Protein AF-A0A896T9H3-F1 (afdb_monomer)

Sequence (169 aa):
MEKIDKSKEEINQKLREKTTKKNLLALSDIETGMLYIVSSANQNTLLLEQLKTKSIYRQFNETEKEQLEDAIIEAQQLASMTQLNAQILEQLAGTYNNVLNNNLNDNMTTLTIVSVLLAGLAVITGFFGMNVPLPLTHQKDAWVWIIGACIILWLLYAALFRYIIGRRQ

Solvent-accessible surface area (backbone atoms only — not comparable to full-atom values): 9308 Å² total; per-residue (Å²): 105,72,72,55,53,51,50,50,51,55,49,51,53,50,45,72,76,53,71,39,75,69,57,52,51,56,49,50,55,51,45,54,53,40,51,54,50,30,52,50,34,49,49,51,35,51,52,52,56,48,44,68,75,37,78,66,47,76,73,49,51,72,70,55,49,52,53,50,51,53,50,41,52,52,35,48,49,51,27,51,52,42,46,53,56,40,53,53,44,54,54,48,52,54,52,50,52,50,53,43,53,49,54,53,52,54,52,54,51,52,54,48,53,54,52,51,54,52,50,54,51,49,51,56,53,46,61,72,69,44,92,65,87,56,101,44,84,89,47,96,59,40,66,57,56,51,50,51,51,51,51,51,52,49,51,50,51,53,50,52,51,51,52,55,53,70,72,71,113

Radius of gyration: 33.41 Å; Cα contacts (8 Å, |Δi|>4): 56; chains: 1; bounding box: 71×31×92 Å

Foldseek 3Di:
DVVLVVLVVVLVVVLVVPLDPVSLVVLVVSLVVLVVVLVVLVVVLVVLVVVCVDPVVVVDDPVVVVVSVVVSVVSVVVSVVSVVVSVVSVVVSVVSVVVVVVVVVVVVVVVVVVVLVVVLVVVVVVVVVPPDPDPPVPDPCVVVVVVVVSVVVSVVVVVVVVVVVVVVD

pLDDT: mean 77.61, std 11.27, range [44.69, 93.69]

Nearest PDB structures (foldseek):
  6pyu-assembly1_B  TM=7.203E-01  e=1.213E+00  Homo sapiens
  6b87-assembly1_A-2  TM=7.797E-01  e=4.603E+00  synthetic construct
  4ayx-assembly1_A  TM=3.932E-01  e=7.476E+00  Homo sapiens
  8i4v-assembly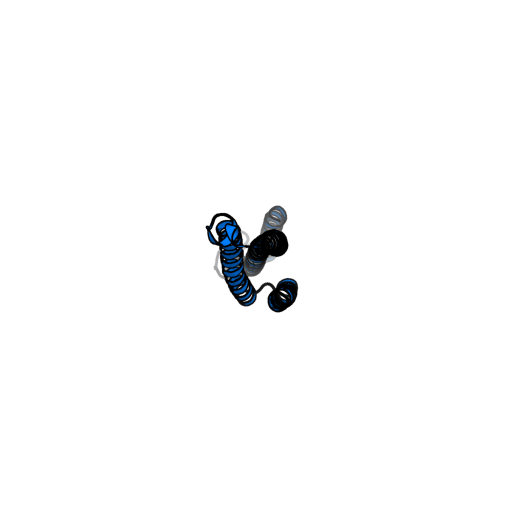1_B  TM=3.647E-01  e=9.527E+00  Saccharomyces cerevisiae S288C

InterPro domains:
  IPR002523 Mg2+ transporter protein, CorA-like/Zinc transport protein ZntB [PF01544] (1-162)
  IPR045861 CorA, cytoplasmic domain [SSF143865] (1-102)
  IPR045863 CorA, transmembrane region [SSF144083] (103-163)
  IPR047199 Magnesium transporter CorA-like [PTHR47891] (2-162)
  IPR047199 Magnesium transporter CorA-like [cd12827] (1-162)

Structure (mmCIF, N/CA/C/O backbone):
data_AF-A0A896T9H3-F1
#
_entry.id   AF-A0A896T9H3-F1
#
loop_
_atom_site.group_PDB
_atom_site.id
_atom_site.type_symbol
_atom_site.label_atom_id
_atom_site.label_alt_id
_atom_site.label_comp_id
_atom_site.label_asym_id
_atom_site.label_entity_id
_atom_site.label_seq_id
_atom_site.pdbx_PDB_ins_code
_atom_site.Cartn_x
_atom_site.Cartn_y
_atom_site.Cartn_z
_atom_site.occupancy
_atom_site.B_iso_or_equiv
_atom_site.auth_seq_id
_atom_site.auth_comp_id
_atom_site.auth_asym_id
_atom_site.auth_atom_id
_atom_site.pdbx_PDB_model_num
ATOM 1 N N . MET A 1 1 ? -14.279 -8.399 8.895 1.00 56.88 1 MET A N 1
ATOM 2 C CA . MET A 1 1 ? -12.868 -8.827 8.862 1.00 56.88 1 MET A CA 1
ATOM 3 C C . MET A 1 1 ? -12.601 -9.781 7.716 1.00 56.88 1 MET A C 1
ATOM 5 O O . MET A 1 1 ? -11.893 -9.379 6.814 1.00 56.88 1 MET A O 1
ATOM 9 N N . GLU A 1 2 ? -13.295 -10.916 7.614 1.00 69.88 2 GLU A N 1
ATOM 10 C CA . GLU A 1 2 ? -13.065 -11.899 6.536 1.00 69.88 2 GLU A CA 1
ATOM 11 C C . GLU A 1 2 ? -13.124 -11.328 5.098 1.00 69.88 2 GLU A C 1
ATOM 13 O O . GLU A 1 2 ? -12.280 -11.635 4.262 1.00 69.88 2 GLU A O 1
ATOM 18 N N . LYS A 1 3 ? -14.066 -10.416 4.804 1.00 66.75 3 LYS A N 1
ATOM 19 C CA . LYS A 1 3 ? -14.130 -9.724 3.496 1.00 66.75 3 LYS A CA 1
ATOM 20 C C . LYS A 1 3 ? -12.950 -8.775 3.237 1.00 66.75 3 LYS A C 1
ATOM 22 O O . LYS A 1 3 ? -12.589 -8.565 2.081 1.00 66.75 3 LYS A O 1
ATOM 27 N N . ILE A 1 4 ? -12.378 -8.199 4.295 1.00 71.75 4 ILE A N 1
ATOM 28 C CA . ILE A 1 4 ? -11.219 -7.298 4.226 1.00 71.75 4 ILE A CA 1
ATOM 29 C C . ILE A 1 4 ? -9.956 -8.124 4.049 1.00 71.75 4 ILE A C 1
ATOM 31 O O . ILE A 1 4 ? -9.167 -7.799 3.173 1.00 71.75 4 ILE A O 1
ATOM 35 N N . ASP A 1 5 ? -9.814 -9.220 4.794 1.00 75.88 5 ASP A N 1
ATOM 36 C CA . ASP A 1 5 ? -8.684 -10.141 4.659 1.00 75.88 5 ASP A CA 1
ATOM 37 C C . ASP A 1 5 ? -8.644 -10.754 3.257 1.00 75.88 5 ASP A C 1
ATOM 39 O O . ASP A 1 5 ? -7.615 -10.712 2.590 1.00 75.88 5 ASP A O 1
ATOM 43 N N . LYS A 1 6 ? -9.794 -11.199 2.735 1.00 76.69 6 LYS A N 1
ATOM 44 C CA . LYS A 1 6 ? -9.886 -11.733 1.371 1.00 76.69 6 LYS A CA 1
ATOM 45 C C . LYS A 1 6 ? -9.564 -10.681 0.304 1.00 76.69 6 LYS A C 1
ATOM 47 O O . LYS A 1 6 ? -8.827 -10.962 -0.635 1.00 76.69 6 LYS A O 1
ATOM 52 N N . SER A 1 7 ? -10.059 -9.452 0.473 1.00 69.44 7 SER A N 1
ATOM 53 C CA . SER A 1 7 ? -9.715 -8.337 -0.424 1.00 69.44 7 SER A CA 1
ATOM 54 C C . SER A 1 7 ? -8.228 -7.968 -0.346 1.00 69.44 7 SER A C 1
ATOM 56 O O . SER A 1 7 ? -7.617 -7.688 -1.377 1.00 69.44 7 SER A O 1
ATOM 58 N N . LYS A 1 8 ? -7.628 -8.010 0.853 1.00 73.81 8 LYS A N 1
ATOM 59 C CA . LYS A 1 8 ? -6.185 -7.832 1.084 1.00 73.81 8 LYS A CA 1
ATOM 60 C C . LYS A 1 8 ? -5.375 -8.881 0.328 1.00 73.81 8 LYS A C 1
ATOM 62 O O . LYS A 1 8 ? -4.406 -8.518 -0.333 1.00 73.81 8 LYS A O 1
ATOM 67 N N . GLU A 1 9 ? -5.770 -10.150 0.415 1.00 79.12 9 GLU A N 1
ATOM 68 C CA . GLU A 1 9 ? -5.104 -11.281 -0.240 1.00 79.12 9 GLU A CA 1
ATOM 69 C C . GLU A 1 9 ? -5.156 -11.140 -1.770 1.00 79.12 9 GLU A C 1
ATOM 71 O O . GLU A 1 9 ? -4.131 -11.199 -2.450 1.00 79.12 9 GLU A O 1
ATOM 76 N N . GLU A 1 10 ? -6.343 -10.852 -2.316 1.00 76.69 10 GLU A N 1
ATOM 77 C CA . GLU A 1 10 ? -6.545 -10.670 -3.756 1.00 76.69 10 GLU A CA 1
ATOM 78 C C . GLU A 1 10 ? -5.744 -9.489 -4.315 1.00 76.69 10 GLU A C 1
ATOM 80 O O . GLU A 1 10 ? -5.183 -9.570 -5.412 1.00 76.69 10 GLU A O 1
ATOM 85 N N . ILE A 1 11 ? -5.688 -8.376 -3.581 1.00 71.62 11 ILE A N 1
ATOM 86 C CA . ILE A 1 11 ? -4.914 -7.203 -3.992 1.00 71.62 11 ILE A CA 1
ATOM 87 C C . ILE A 1 11 ? -3.417 -7.447 -3.838 1.00 71.62 11 ILE A C 1
ATOM 89 O O . ILE A 1 11 ? -2.670 -7.078 -4.743 1.00 71.62 11 ILE A O 1
ATOM 93 N N . ASN A 1 12 ? -2.973 -8.145 -2.790 1.00 69.25 12 ASN A N 1
ATOM 94 C CA . ASN A 1 12 ? -1.584 -8.586 -2.674 1.00 69.25 12 ASN A CA 1
ATOM 95 C C . ASN A 1 12 ? -1.167 -9.456 -3.860 1.00 69.25 12 ASN A C 1
ATOM 97 O O . ASN A 1 12 ? -0.101 -9.242 -4.432 1.00 69.25 12 ASN A O 1
ATOM 101 N N . GLN A 1 13 ? -2.011 -10.399 -4.278 1.00 75.12 13 GLN A N 1
ATOM 102 C CA . GLN A 1 13 ? -1.714 -11.264 -5.416 1.00 75.12 13 GLN A CA 1
ATOM 103 C C . GLN A 1 13 ? -1.649 -10.472 -6.733 1.00 75.12 13 GLN A C 1
ATOM 105 O O . GLN A 1 13 ? -0.676 -10.587 -7.478 1.00 75.12 13 GLN A O 1
ATOM 110 N N . LYS A 1 14 ? -2.630 -9.594 -6.984 1.00 67.69 14 LYS A N 1
ATOM 111 C CA . LYS A 1 14 ? -2.669 -8.735 -8.185 1.00 67.69 14 LYS A CA 1
ATOM 112 C C . LYS A 1 14 ? -1.504 -7.745 -8.245 1.00 67.69 14 LYS A C 1
ATOM 114 O O . LYS A 1 14 ? -1.019 -7.433 -9.333 1.00 67.69 14 LYS A O 1
ATOM 119 N N . LEU A 1 15 ? -1.059 -7.236 -7.098 1.00 61.25 15 LEU A N 1
ATOM 120 C CA . LEU A 1 15 ? 0.081 -6.328 -7.009 1.00 61.25 15 LEU A CA 1
ATOM 121 C C . LEU A 1 15 ? 1.428 -7.066 -7.120 1.00 61.25 15 LEU A C 1
ATOM 123 O O . LEU A 1 15 ? 2.343 -6.516 -7.728 1.00 61.25 15 LEU A O 1
ATOM 127 N N . ARG A 1 16 ? 1.543 -8.317 -6.638 1.00 62.28 16 ARG A N 1
ATOM 128 C CA . ARG A 1 16 ? 2.735 -9.169 -6.840 1.00 62.28 16 ARG A CA 1
ATOM 129 C C . ARG A 1 16 ? 2.965 -9.543 -8.303 1.00 62.28 16 ARG A C 1
ATOM 131 O O . ARG A 1 16 ? 4.115 -9.633 -8.718 1.00 62.28 16 ARG A O 1
ATOM 138 N N . GLU A 1 17 ? 1.903 -9.767 -9.077 1.00 62.16 17 GLU A N 1
ATOM 139 C CA . GLU A 1 17 ? 2.025 -10.099 -10.504 1.00 62.16 17 GLU A CA 1
ATOM 140 C C . GLU A 1 17 ? 2.265 -8.863 -11.380 1.00 62.16 17 GLU A C 1
ATOM 142 O O . GLU A 1 17 ? 3.095 -8.904 -12.290 1.00 62.16 17 GLU A O 1
ATOM 147 N N . LYS A 1 18 ? 1.540 -7.757 -11.139 1.00 62.16 18 LYS A N 1
ATOM 148 C CA . LYS A 1 18 ? 1.711 -6.521 -11.917 1.00 62.16 18 LYS A CA 1
ATOM 149 C C . LYS A 1 18 ? 1.231 -5.274 -11.167 1.00 62.16 18 LYS A C 1
ATOM 151 O O . LYS A 1 18 ? 0.038 -4.949 -11.142 1.00 62.16 18 LYS A O 1
ATOM 156 N N . THR A 1 19 ? 2.173 -4.491 -10.644 1.00 66.31 19 THR A N 1
ATOM 157 C CA . THR A 1 19 ? 1.892 -3.178 -10.045 1.00 66.31 19 THR A CA 1
ATOM 158 C C . THR A 1 19 ? 1.424 -2.189 -11.114 1.00 66.31 19 THR A C 1
ATOM 160 O O . THR A 1 19 ? 2.217 -1.640 -11.875 1.00 66.31 19 THR A O 1
ATOM 163 N N . THR A 1 20 ? 0.111 -1.967 -11.192 1.00 70.00 20 THR A N 1
ATOM 164 C CA . THR A 1 20 ? -0.517 -1.032 -12.140 1.00 70.00 20 THR A CA 1
ATOM 165 C C . THR A 1 20 ? -1.196 0.099 -11.373 1.00 70.00 20 THR A C 1
ATOM 167 O O . THR A 1 20 ? -1.748 -0.139 -10.300 1.00 70.00 20 THR A O 1
ATOM 170 N N . LYS A 1 21 ? -1.259 1.308 -11.950 1.00 73.62 21 LYS A N 1
ATOM 171 C CA . LYS A 1 21 ? -1.968 2.469 -11.371 1.00 73.62 21 LYS A CA 1
ATOM 172 C C . LYS A 1 21 ? -3.392 2.134 -10.891 1.00 73.62 21 LYS A C 1
ATOM 174 O O . LYS A 1 21 ? -3.811 2.603 -9.842 1.00 73.62 21 LYS A O 1
ATOM 179 N N . LYS A 1 22 ? -4.114 1.276 -11.623 1.00 75.19 22 LYS A N 1
ATOM 180 C CA . LYS A 1 22 ? -5.456 0.791 -11.250 1.00 75.19 22 LYS A CA 1
ATOM 181 C C . LYS A 1 22 ? -5.463 -0.025 -9.948 1.00 75.19 22 LYS A C 1
ATOM 183 O O . LYS A 1 22 ? -6.361 0.150 -9.136 1.00 75.19 22 LYS A O 1
ATOM 188 N N . ASN A 1 23 ? -4.473 -0.894 -9.750 1.00 75.81 23 ASN A N 1
ATOM 189 C CA . ASN A 1 23 ? -4.370 -1.728 -8.549 1.00 75.81 23 ASN A CA 1
ATOM 190 C C . ASN A 1 23 ? -3.946 -0.891 -7.332 1.00 75.81 23 ASN A C 1
ATOM 192 O O . ASN A 1 23 ? -4.416 -1.149 -6.232 1.00 75.81 23 ASN A O 1
ATOM 196 N N . LEU A 1 24 ? -3.118 0.140 -7.540 1.00 80.88 24 LEU A N 1
ATOM 197 C CA . LEU A 1 24 ? -2.763 1.116 -6.504 1.00 80.88 24 LEU A CA 1
ATOM 198 C C . LEU A 1 24 ? -3.956 1.979 -6.072 1.00 80.88 24 LEU A C 1
ATOM 200 O O . LEU A 1 24 ? -4.137 2.201 -4.882 1.00 80.88 24 LEU A O 1
ATOM 204 N N . LEU A 1 25 ? -4.801 2.411 -7.014 1.00 81.12 25 LEU A N 1
ATOM 205 C CA . LEU A 1 25 ? -6.061 3.097 -6.695 1.00 81.12 25 LEU A CA 1
ATOM 206 C C . LEU A 1 25 ? -6.990 2.202 -5.862 1.00 81.12 25 LEU A C 1
ATOM 208 O O . LEU A 1 25 ? -7.455 2.625 -4.813 1.00 81.12 25 LEU A O 1
ATOM 212 N N . ALA A 1 26 ? -7.171 0.941 -6.266 1.00 81.38 26 ALA A N 1
ATOM 213 C CA . ALA A 1 26 ? -7.975 -0.011 -5.499 1.00 81.38 26 ALA A CA 1
ATOM 214 C C . ALA A 1 26 ? -7.401 -0.286 -4.094 1.00 81.38 26 ALA A C 1
ATOM 216 O O . ALA A 1 26 ? -8.158 -0.468 -3.145 1.00 81.38 26 ALA A O 1
ATOM 217 N N . LEU A 1 27 ? -6.070 -0.307 -3.942 1.00 85.88 27 LEU A N 1
ATOM 218 C CA . LEU A 1 27 ? -5.420 -0.418 -2.634 1.00 85.88 27 LEU A CA 1
ATOM 219 C C . LEU A 1 27 ? -5.692 0.820 -1.764 1.00 85.88 27 LEU A C 1
ATOM 221 O O . LEU A 1 27 ? -6.002 0.666 -0.587 1.00 85.88 27 LEU A O 1
ATOM 225 N N . SER A 1 28 ? -5.636 2.018 -2.349 1.00 85.00 28 SER A N 1
ATOM 226 C CA . SER A 1 28 ? -5.944 3.280 -1.664 1.00 85.00 28 SER A CA 1
ATOM 227 C C . SER A 1 28 ? -7.406 3.356 -1.200 1.00 85.00 28 SER A C 1
ATOM 229 O O . SER A 1 28 ? -7.684 3.826 -0.095 1.00 85.00 28 SER A O 1
ATOM 231 N N . ASP A 1 29 ? -8.345 2.819 -1.986 1.00 86.50 29 ASP A N 1
ATOM 232 C CA . ASP A 1 29 ? -9.753 2.720 -1.584 1.00 86.50 29 ASP A CA 1
ATOM 233 C C . ASP A 1 29 ? -9.922 1.811 -0.349 1.00 86.50 29 ASP A C 1
ATOM 235 O O . ASP A 1 29 ? -10.664 2.139 0.582 1.00 86.50 29 ASP A O 1
ATOM 239 N N . ILE A 1 30 ? -9.197 0.686 -0.297 1.00 85.62 30 ILE A N 1
ATOM 240 C CA . ILE A 1 30 ? -9.206 -0.218 0.865 1.00 85.62 30 ILE A CA 1
ATOM 241 C C . ILE A 1 30 ? -8.545 0.416 2.082 1.00 85.62 30 ILE A C 1
ATOM 243 O O . ILE A 1 30 ? -9.069 0.287 3.187 1.00 85.62 30 ILE A O 1
ATOM 247 N N . GLU A 1 31 ? -7.415 1.091 1.899 1.00 86.88 31 GLU A N 1
ATOM 248 C CA . GLU A 1 31 ? -6.727 1.825 2.961 1.00 86.88 31 GLU A CA 1
ATOM 249 C C . GLU A 1 31 ? -7.658 2.869 3.592 1.00 86.88 31 GLU A C 1
ATOM 251 O O . GLU A 1 31 ? -7.828 2.899 4.811 1.00 86.88 31 GLU A O 1
ATOM 256 N N . THR A 1 32 ? -8.361 3.640 2.759 1.00 89.38 32 THR A N 1
ATOM 257 C CA . THR A 1 32 ? -9.355 4.621 3.209 1.00 89.38 32 THR A CA 1
ATOM 258 C C . THR A 1 32 ? -10.486 3.950 3.992 1.00 89.38 32 THR A C 1
ATOM 260 O O . THR A 1 32 ? -10.840 4.395 5.084 1.00 89.38 32 THR A O 1
ATOM 263 N N . GLY A 1 33 ? -11.028 2.837 3.488 1.00 90.31 33 GLY A N 1
ATOM 264 C CA . GLY A 1 33 ? -12.036 2.051 4.205 1.00 90.31 33 GLY A CA 1
ATOM 265 C C . GLY A 1 33 ? -11.533 1.511 5.550 1.00 90.31 33 GLY A C 1
ATOM 266 O O . GLY A 1 33 ? -12.269 1.517 6.538 1.00 90.31 33 GLY A O 1
ATOM 267 N N . MET A 1 34 ? -10.266 1.100 5.619 1.00 88.94 34 MET A N 1
ATOM 268 C CA . MET A 1 34 ? -9.638 0.623 6.848 1.00 88.94 34 MET A CA 1
ATOM 269 C C . MET A 1 34 ? -9.482 1.746 7.880 1.00 88.94 34 MET A C 1
ATOM 271 O O . MET A 1 34 ? -9.738 1.517 9.060 1.00 88.94 34 MET A O 1
ATOM 275 N N . LEU A 1 35 ? -9.143 2.968 7.456 1.00 92.00 35 LEU A N 1
ATOM 276 C CA . LEU A 1 35 ? -9.076 4.136 8.343 1.00 92.00 35 LEU A CA 1
ATOM 277 C C . LEU A 1 35 ? -10.428 4.439 9.002 1.00 92.00 35 LEU A C 1
ATOM 279 O O . LEU A 1 35 ? -10.481 4.704 10.206 1.00 92.00 35 LEU A O 1
ATOM 283 N N . TYR A 1 36 ? -11.532 4.334 8.255 1.00 92.50 36 TYR A N 1
ATOM 284 C CA . TYR A 1 36 ? -12.877 4.469 8.828 1.00 92.50 36 TYR A CA 1
ATOM 285 C C . TYR A 1 36 ? -13.176 3.392 9.878 1.00 92.50 36 TYR A C 1
ATOM 287 O O . TYR A 1 36 ? -13.783 3.690 10.911 1.00 92.50 36 TYR A O 1
ATOM 295 N N . ILE A 1 37 ? -12.726 2.156 9.650 1.00 90.69 37 ILE A N 1
ATOM 296 C CA . ILE A 1 37 ? -12.892 1.050 10.603 1.00 90.69 37 ILE A CA 1
ATOM 297 C C . ILE A 1 37 ? -12.066 1.285 11.865 1.00 90.69 37 ILE A C 1
ATOM 299 O O . ILE A 1 37 ? -12.600 1.122 12.957 1.00 90.69 37 ILE A O 1
ATOM 303 N N . VAL A 1 38 ? -10.810 1.718 11.735 1.00 92.81 38 VAL A N 1
ATOM 304 C CA . VAL A 1 38 ? -9.954 2.069 12.880 1.00 92.81 38 VAL A CA 1
ATOM 305 C C . VAL A 1 38 ? -10.587 3.188 13.702 1.00 92.81 38 VAL A C 1
ATOM 307 O O . VAL A 1 38 ? -10.681 3.086 14.923 1.00 92.81 38 VAL A O 1
ATOM 310 N N . SER A 1 39 ? -11.076 4.243 13.043 1.00 93.06 39 SER A N 1
ATOM 311 C CA . SER A 1 39 ? -11.741 5.356 13.726 1.00 93.06 39 SER A CA 1
ATOM 312 C C . SER A 1 39 ? -12.988 4.893 14.484 1.00 93.06 39 SER A C 1
ATOM 314 O O . SER A 1 39 ? -13.147 5.216 15.660 1.00 93.06 39 SER A O 1
ATOM 316 N N . SER A 1 40 ? -13.830 4.076 13.845 1.00 92.44 40 SER A N 1
ATOM 317 C CA . SER A 1 40 ? -15.049 3.538 14.461 1.00 92.44 40 SER A CA 1
ATOM 318 C C . SER A 1 40 ? -14.739 2.575 15.612 1.00 92.44 40 SER A C 1
ATOM 320 O O . SER A 1 40 ? -15.406 2.619 16.641 1.00 92.44 40 SER A O 1
ATOM 322 N N . ALA A 1 41 ? -13.708 1.734 15.475 1.00 90.50 41 ALA A N 1
ATOM 323 C CA . ALA A 1 41 ? -13.260 0.827 16.529 1.00 90.50 41 ALA A CA 1
ATOM 324 C C . ALA A 1 41 ? -12.767 1.607 17.755 1.00 90.50 41 ALA A C 1
ATOM 326 O O . ALA A 1 41 ? -13.225 1.346 18.861 1.00 90.50 41 ALA A O 1
ATOM 327 N N . ASN A 1 42 ? -11.931 2.629 17.553 1.00 91.31 42 ASN A N 1
ATOM 328 C CA . ASN A 1 42 ? -11.455 3.493 18.634 1.00 91.31 42 ASN A CA 1
ATOM 329 C C . ASN A 1 42 ? -12.599 4.259 19.320 1.00 91.31 42 ASN A C 1
ATOM 331 O O . ASN A 1 42 ? -12.621 4.361 20.546 1.00 91.31 42 ASN A O 1
ATOM 335 N N . GLN A 1 43 ? -13.573 4.766 18.556 1.00 92.81 43 GLN A N 1
ATOM 336 C CA . GLN A 1 43 ? -14.760 5.418 19.123 1.00 92.81 43 GLN A CA 1
ATOM 337 C C . GLN A 1 43 ? -15.606 4.446 19.953 1.00 92.81 43 GLN A C 1
ATOM 339 O O . GLN A 1 43 ? -16.018 4.795 21.057 1.00 92.81 43 GLN A O 1
ATOM 344 N N . ASN A 1 44 ? -15.830 3.224 19.464 1.00 91.88 44 ASN A N 1
ATOM 345 C CA . ASN A 1 44 ? -16.581 2.207 20.197 1.00 91.88 44 ASN A CA 1
ATOM 346 C C . ASN A 1 44 ? -15.874 1.810 21.497 1.00 91.88 44 ASN A C 1
ATOM 348 O O . ASN A 1 44 ? -16.522 1.754 22.539 1.00 91.88 44 ASN A O 1
ATOM 352 N N . THR A 1 45 ? -14.556 1.606 21.464 1.00 92.06 45 THR A N 1
ATOM 353 C CA . THR A 1 45 ? -13.759 1.318 22.664 1.00 92.06 45 THR A CA 1
ATOM 354 C C . THR A 1 45 ? -13.865 2.448 23.688 1.00 92.06 45 THR A C 1
ATOM 356 O O . THR A 1 45 ? -14.150 2.192 24.856 1.00 92.06 45 THR A O 1
ATOM 359 N N . LEU A 1 46 ? -13.751 3.707 23.251 1.00 91.75 46 LEU A N 1
ATOM 360 C CA . LEU A 1 46 ? -13.912 4.869 24.128 1.00 91.75 46 LEU A CA 1
ATOM 361 C C . LEU A 1 46 ? -15.317 4.942 24.749 1.00 91.75 46 LEU A C 1
ATOM 363 O O . LEU A 1 46 ? -15.458 5.261 25.927 1.00 91.75 46 LEU A O 1
ATOM 367 N N . LEU A 1 47 ? -16.368 4.653 23.976 1.00 90.31 47 LEU A N 1
ATOM 368 C CA . LEU A 1 47 ? -17.742 4.627 24.485 1.00 90.31 47 LEU A CA 1
ATOM 369 C C . LEU A 1 47 ? -17.941 3.525 25.534 1.00 90.31 47 LEU A C 1
ATOM 371 O O . LEU A 1 47 ? -18.594 3.771 26.551 1.00 90.31 47 LEU A O 1
ATOM 375 N N . LEU A 1 48 ? -17.361 2.340 25.318 1.00 88.44 48 LEU A N 1
ATOM 376 C CA . LEU A 1 48 ? -17.400 1.238 26.282 1.00 88.44 48 LEU A CA 1
ATOM 377 C C . LEU A 1 48 ? -16.666 1.600 27.582 1.00 88.44 48 LEU A C 1
ATOM 379 O O . LEU A 1 48 ? -17.180 1.349 28.670 1.00 88.44 48 LEU A O 1
ATOM 383 N N . GLU A 1 49 ? -15.522 2.279 27.497 1.00 87.75 49 GLU A N 1
ATOM 384 C CA . GLU A 1 49 ? -14.829 2.803 28.679 1.00 87.75 49 GLU A CA 1
ATOM 385 C C . GLU A 1 49 ? -15.657 3.866 29.413 1.00 87.75 49 GLU A C 1
ATOM 387 O O . GLU A 1 49 ? -15.766 3.842 30.641 1.00 87.75 49 GLU A O 1
ATOM 392 N N . GLN A 1 50 ? -16.308 4.775 28.681 1.00 87.31 50 GLN A N 1
ATOM 393 C CA . GLN A 1 50 ? -17.172 5.799 29.274 1.00 87.31 50 GLN A CA 1
ATOM 394 C C . GLN A 1 50 ? -18.396 5.212 29.986 1.00 87.31 50 GLN A C 1
ATOM 396 O O . GLN A 1 50 ? -18.882 5.820 30.948 1.00 87.31 50 GLN A O 1
ATOM 401 N N . LEU A 1 51 ? -18.893 4.039 29.569 1.00 85.00 51 LEU A N 1
ATOM 402 C CA . LEU A 1 51 ? -19.979 3.350 30.270 1.00 85.00 51 LEU A CA 1
ATOM 403 C C . LEU A 1 51 ? -19.603 3.035 31.721 1.00 85.00 51 LEU A C 1
ATOM 405 O O . LEU A 1 51 ? -20.456 3.216 32.588 1.00 85.00 51 LEU A O 1
ATOM 409 N N . LYS A 1 52 ? -18.336 2.700 32.017 1.00 79.00 52 LYS A N 1
ATOM 410 C CA . LYS A 1 52 ? -17.858 2.475 33.398 1.00 79.00 52 LYS A CA 1
ATOM 411 C C . LYS A 1 52 ? -17.974 3.710 34.290 1.00 79.00 52 LYS A C 1
ATOM 413 O O . LYS A 1 52 ? -18.150 3.596 35.500 1.00 79.00 52 LYS A O 1
ATOM 418 N N . THR A 1 53 ? -17.857 4.905 33.716 1.00 77.62 53 THR A N 1
ATOM 419 C CA . THR A 1 53 ? -17.908 6.169 34.468 1.00 77.62 53 THR A CA 1
ATOM 420 C C . THR A 1 53 ? -19.343 6.664 34.687 1.00 77.62 53 THR A C 1
ATOM 422 O O . THR A 1 53 ? -19.596 7.500 35.556 1.00 77.62 53 THR A O 1
ATOM 425 N N . LYS A 1 54 ? -20.313 6.172 33.908 1.00 80.88 54 LYS A N 1
ATOM 426 C CA . LYS A 1 54 ? -21.715 6.605 33.988 1.00 80.88 54 LYS A CA 1
ATOM 427 C C . LYS A 1 54 ? -22.423 5.990 35.196 1.00 80.88 54 LYS A C 1
ATOM 429 O O . LYS A 1 54 ? -22.160 4.864 35.601 1.00 80.88 54 LYS A O 1
ATOM 434 N N . SER A 1 55 ? -23.430 6.703 35.712 1.00 67.38 55 SER A N 1
ATOM 435 C CA . SER A 1 55 ? -24.278 6.234 36.824 1.00 67.38 55 SER A CA 1
ATOM 436 C C . SER A 1 55 ? -24.985 4.897 36.550 1.00 67.38 55 SER A C 1
ATOM 438 O O . SER A 1 55 ? -25.391 4.233 37.499 1.00 67.38 55 SER A O 1
ATOM 440 N N . ILE A 1 56 ? -25.132 4.510 35.280 1.00 70.81 56 ILE A N 1
ATOM 441 C CA . ILE A 1 56 ? -25.717 3.231 34.853 1.00 70.81 56 ILE A CA 1
ATOM 442 C C . ILE A 1 56 ? -24.844 2.046 35.294 1.00 70.81 56 ILE A C 1
ATOM 444 O O . ILE A 1 56 ? -25.382 1.045 35.747 1.00 70.81 56 ILE A O 1
ATOM 448 N N . TYR A 1 57 ? -23.513 2.185 35.296 1.00 78.25 57 TYR A N 1
ATOM 449 C CA . TYR A 1 57 ? -22.598 1.135 35.765 1.00 78.25 57 TYR A CA 1
ATOM 450 C C . TYR A 1 57 ? -22.813 0.765 37.240 1.00 78.25 57 TYR A C 1
ATOM 452 O O . TYR A 1 57 ? -22.593 -0.368 37.657 1.00 78.25 57 TYR A O 1
ATOM 460 N N . ARG A 1 58 ? -23.300 1.715 38.050 1.00 74.69 58 ARG A N 1
ATOM 461 C CA . ARG A 1 58 ? -23.653 1.478 39.459 1.00 74.69 58 ARG A CA 1
ATOM 462 C C . ARG A 1 58 ? -24.912 0.629 39.640 1.00 74.69 58 ARG A C 1
ATOM 464 O O . ARG A 1 58 ? -25.121 0.135 40.741 1.00 74.69 58 ARG A O 1
ATOM 471 N N . GLN A 1 59 ? -25.738 0.501 38.603 1.00 80.94 59 GLN A N 1
ATOM 472 C CA . GLN A 1 59 ? -26.952 -0.318 38.609 1.00 80.94 59 GLN A CA 1
ATOM 473 C C . GLN A 1 59 ? -26.696 -1.751 38.121 1.00 80.94 59 GLN A C 1
ATOM 475 O O . GLN A 1 59 ? -27.598 -2.573 38.218 1.00 80.94 59 GLN A O 1
ATOM 480 N N . PHE A 1 60 ? -25.492 -2.045 37.619 1.00 83.38 60 PHE A N 1
ATOM 481 C CA . PHE A 1 60 ? -25.117 -3.375 37.147 1.00 83.38 60 PHE A CA 1
ATOM 482 C C . PHE A 1 60 ? -24.815 -4.329 38.303 1.00 83.38 60 PHE A C 1
ATOM 484 O O . PHE A 1 60 ? -24.182 -3.960 39.300 1.00 83.38 60 PHE A O 1
ATOM 491 N N . ASN A 1 61 ? -25.225 -5.579 38.124 1.00 87.88 61 ASN A N 1
ATOM 492 C CA . ASN A 1 61 ? -24.857 -6.701 38.974 1.00 87.88 61 ASN A CA 1
ATOM 493 C C . ASN A 1 61 ? -23.376 -7.068 38.760 1.00 87.88 61 ASN A C 1
ATOM 495 O O . ASN A 1 61 ? -22.784 -6.721 37.741 1.00 87.88 61 ASN A O 1
ATOM 499 N N . GLU A 1 62 ? -22.763 -7.800 39.697 1.00 85.94 62 GLU A N 1
ATOM 500 C CA . GLU A 1 62 ? -21.342 -8.196 39.598 1.00 85.94 62 GLU A CA 1
ATOM 501 C C . GLU A 1 62 ? -21.022 -8.932 38.283 1.00 85.94 62 GLU A C 1
ATOM 503 O O . GLU A 1 62 ? -20.056 -8.587 37.611 1.00 85.94 62 GLU A O 1
ATOM 508 N N . THR A 1 63 ? -21.893 -9.846 37.845 1.00 89.44 63 THR A N 1
ATOM 509 C CA . THR A 1 63 ? -21.741 -10.567 36.569 1.00 89.44 63 THR A CA 1
ATOM 510 C C . THR A 1 63 ? -21.799 -9.645 35.345 1.00 89.44 63 THR A C 1
ATOM 512 O O . THR A 1 63 ? -21.093 -9.868 34.369 1.00 89.44 63 THR A O 1
ATOM 515 N N . GLU A 1 64 ? -22.625 -8.595 35.374 1.00 86.81 64 GLU A N 1
ATOM 516 C CA . GLU A 1 64 ? -22.739 -7.635 34.264 1.00 86.81 64 GLU A CA 1
ATOM 517 C C . GLU A 1 64 ? -21.518 -6.709 34.197 1.00 86.81 64 GLU A C 1
ATOM 519 O O . GLU A 1 64 ? -21.101 -6.305 33.112 1.00 86.81 64 GLU A O 1
ATOM 524 N N . LYS A 1 65 ? -20.918 -6.388 35.351 1.00 87.12 65 LYS A N 1
ATOM 525 C CA . LYS A 1 65 ? -19.664 -5.629 35.405 1.00 87.12 65 LYS A CA 1
ATOM 526 C C . LYS A 1 65 ? -18.503 -6.435 34.837 1.00 87.12 65 LYS A C 1
ATOM 528 O O . LYS A 1 65 ?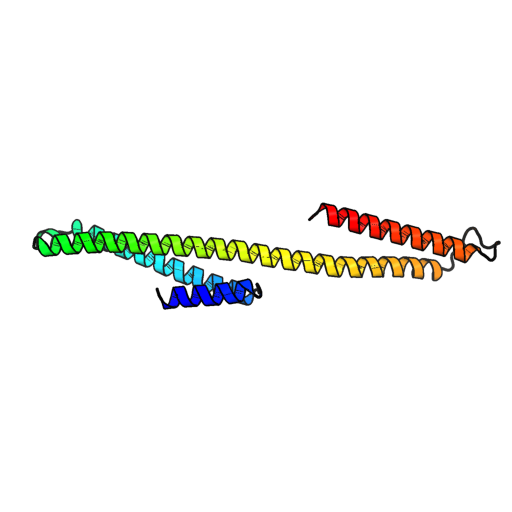 -17.773 -5.890 34.021 1.00 87.12 65 LYS A O 1
ATOM 533 N N . GLU A 1 66 ? -18.370 -7.704 35.224 1.00 89.38 66 GLU A N 1
ATOM 534 C CA . GLU A 1 66 ? -17.342 -8.617 34.702 1.00 89.38 66 GLU A CA 1
ATOM 535 C C . GLU A 1 66 ? -17.450 -8.754 33.175 1.00 89.38 66 GLU A C 1
ATOM 537 O O . GLU A 1 66 ? -16.483 -8.512 32.460 1.00 89.38 66 GLU A O 1
ATOM 542 N N . GLN A 1 67 ? -18.661 -8.983 32.652 1.00 90.31 67 GLN A N 1
ATOM 543 C CA . GLN A 1 67 ? -18.897 -9.038 31.203 1.00 90.31 67 GLN A CA 1
ATOM 544 C C . GLN A 1 67 ? -18.552 -7.727 30.484 1.00 90.31 67 GLN A C 1
ATOM 546 O O . GLN A 1 67 ? -18.048 -7.750 29.362 1.00 90.31 67 GLN A O 1
ATOM 551 N N . LEU A 1 68 ? -18.825 -6.572 31.104 1.00 88.75 68 LEU A N 1
ATOM 552 C CA . LEU A 1 68 ? -18.434 -5.282 30.539 1.00 88.75 68 LEU A CA 1
ATOM 553 C C . LEU A 1 68 ? -16.908 -5.110 30.531 1.00 88.75 68 LEU A C 1
ATOM 555 O O . LEU A 1 68 ? -16.375 -4.543 29.580 1.00 88.75 68 LEU A O 1
ATOM 559 N N . GLU A 1 69 ? -16.206 -5.563 31.572 1.00 89.56 69 GLU A N 1
ATOM 560 C CA . GLU A 1 69 ? -14.740 -5.527 31.612 1.00 89.56 69 GLU A CA 1
ATOM 561 C C . GLU A 1 69 ? -14.125 -6.370 30.503 1.00 89.56 69 GLU A C 1
ATOM 563 O O . GLU A 1 69 ? -13.286 -5.854 29.760 1.00 89.56 69 GLU A O 1
ATOM 568 N N . ASP A 1 70 ? -14.604 -7.599 30.326 1.00 93.69 70 ASP A N 1
ATOM 569 C CA . ASP A 1 70 ? -14.154 -8.482 29.250 1.00 93.69 70 ASP A CA 1
ATOM 570 C C . ASP A 1 70 ? -14.433 -7.866 27.873 1.00 93.69 70 ASP A C 1
ATOM 572 O O . ASP A 1 70 ? -13.539 -7.787 27.028 1.00 93.69 70 ASP A O 1
ATOM 576 N N . ALA A 1 71 ? -15.634 -7.317 27.664 1.00 90.56 71 ALA A N 1
ATOM 577 C CA . ALA A 1 71 ? -15.994 -6.655 26.412 1.00 90.56 71 ALA A CA 1
ATOM 578 C C . ALA A 1 71 ? -15.116 -5.426 26.109 1.00 90.56 71 ALA A C 1
ATOM 580 O O . ALA A 1 71 ? -14.789 -5.172 24.948 1.00 90.56 71 ALA A O 1
ATOM 581 N N . ILE A 1 72 ? -14.716 -4.656 27.128 1.00 92.06 72 ILE A N 1
ATOM 582 C CA . ILE A 1 72 ? -13.785 -3.529 26.965 1.00 92.06 72 ILE A CA 1
ATOM 583 C C . ILE A 1 72 ? -12.397 -4.033 26.555 1.00 92.06 72 ILE A C 1
ATOM 585 O O . ILE A 1 72 ? -11.796 -3.463 25.642 1.00 92.06 72 ILE A O 1
ATOM 589 N N . ILE A 1 73 ? -11.895 -5.095 27.193 1.00 93.38 73 ILE A N 1
ATOM 590 C CA . ILE A 1 73 ? -10.592 -5.692 26.866 1.00 93.38 73 ILE A CA 1
ATOM 591 C C . ILE A 1 73 ? -10.594 -6.210 25.422 1.00 93.38 73 ILE A C 1
ATOM 593 O O . ILE A 1 73 ? -9.696 -5.878 24.643 1.00 93.38 73 ILE A O 1
ATOM 597 N N . GLU A 1 74 ? -11.629 -6.954 25.027 1.00 92.38 74 GLU A N 1
ATOM 598 C CA . GLU A 1 74 ? -11.781 -7.445 23.656 1.00 92.38 74 GLU A CA 1
ATOM 599 C C . GLU A 1 74 ? -11.884 -6.296 22.643 1.00 92.38 74 GLU A C 1
ATOM 601 O O . GLU A 1 74 ? -11.251 -6.339 21.584 1.00 92.38 74 GLU A O 1
ATOM 606 N N . ALA A 1 75 ? -12.623 -5.228 22.963 1.00 91.44 75 ALA A N 1
ATOM 607 C CA . ALA A 1 75 ? -12.735 -4.052 22.104 1.00 91.44 75 ALA A CA 1
ATOM 608 C C . ALA A 1 75 ? -11.395 -3.316 21.937 1.00 91.44 75 ALA A C 1
ATOM 610 O O . ALA A 1 75 ? -11.040 -2.933 20.818 1.00 91.44 75 ALA A O 1
ATOM 611 N N . GLN A 1 76 ? -10.610 -3.157 23.010 1.00 93.12 76 GLN A N 1
ATOM 612 C CA . GLN A 1 76 ? -9.253 -2.598 22.941 1.00 93.12 76 GLN A CA 1
ATOM 613 C C . GLN A 1 76 ? -8.323 -3.466 22.082 1.00 93.12 76 GLN A C 1
ATOM 615 O O . GLN A 1 76 ? -7.542 -2.942 21.276 1.00 93.12 76 GLN A O 1
ATOM 620 N N . GLN A 1 77 ? -8.422 -4.790 22.211 1.00 92.44 77 GLN A N 1
ATOM 621 C CA . GLN A 1 77 ? -7.635 -5.724 21.413 1.00 92.44 77 GLN A CA 1
ATOM 622 C C . GLN A 1 77 ? -8.013 -5.637 19.930 1.00 92.44 77 GLN A C 1
ATOM 624 O O . GLN A 1 77 ? -7.136 -5.507 19.075 1.00 92.44 77 GLN A O 1
ATOM 629 N N . LEU A 1 78 ? -9.309 -5.636 19.611 1.00 89.44 78 LEU A N 1
ATOM 630 C CA . LEU A 1 78 ? -9.802 -5.479 18.244 1.00 89.44 78 LEU A CA 1
ATOM 631 C C . LEU A 1 78 ? -9.367 -4.143 17.637 1.00 89.44 78 LEU A C 1
ATOM 633 O O . LEU A 1 78 ? -8.873 -4.128 16.507 1.00 89.44 78 LEU A O 1
ATOM 637 N N .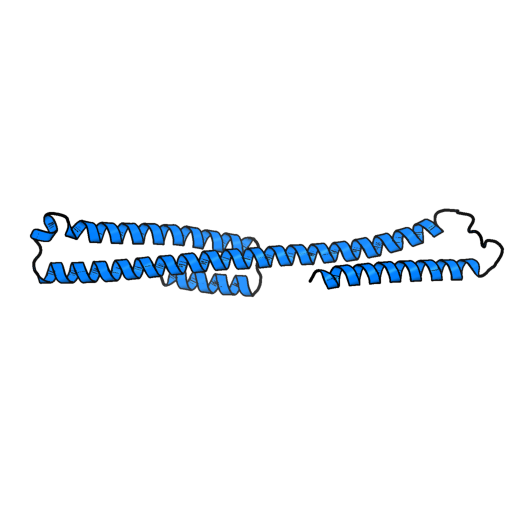 ALA A 1 79 ? -9.481 -3.040 18.381 1.00 92.31 79 ALA A N 1
ATOM 638 C CA . ALA A 1 79 ? -9.014 -1.727 17.944 1.00 92.31 79 ALA A CA 1
ATOM 639 C C . ALA A 1 79 ? -7.510 -1.746 17.620 1.00 92.31 79 ALA A C 1
ATOM 641 O O . ALA A 1 79 ? -7.113 -1.359 16.518 1.00 92.31 79 ALA A O 1
ATOM 642 N N . SER A 1 80 ? -6.686 -2.317 18.503 1.00 91.88 80 SER A N 1
ATOM 643 C CA . SER A 1 80 ? -5.239 -2.463 18.282 1.00 91.88 80 SER A CA 1
ATOM 644 C C . SER A 1 80 ? -4.919 -3.291 17.031 1.00 91.88 80 SER A C 1
ATOM 646 O O . SER A 1 80 ? -4.083 -2.896 16.216 1.00 91.88 80 SER A O 1
ATOM 648 N N . MET A 1 81 ? -5.632 -4.402 16.819 1.00 89.12 81 MET A N 1
ATOM 649 C CA . MET A 1 81 ? -5.474 -5.240 15.624 1.00 89.12 81 MET A CA 1
ATOM 650 C C . MET A 1 81 ? -5.875 -4.500 14.344 1.00 89.12 81 MET A C 1
ATOM 652 O O . MET A 1 81 ? -5.195 -4.614 13.321 1.00 89.12 81 MET A O 1
ATOM 656 N N . THR A 1 82 ? -6.954 -3.710 14.381 1.00 88.38 82 THR A N 1
ATOM 657 C CA . THR A 1 82 ? -7.360 -2.894 13.227 1.00 88.38 82 THR A CA 1
ATOM 658 C C . THR A 1 82 ? -6.307 -1.842 12.887 1.00 88.38 82 THR A C 1
ATOM 660 O O . THR A 1 82 ? -5.998 -1.642 11.713 1.00 88.38 82 THR A O 1
ATOM 663 N N . GLN A 1 83 ? -5.695 -1.228 13.900 1.00 91.06 83 GLN A N 1
ATOM 664 C CA . GLN A 1 83 ? -4.682 -0.197 13.719 1.00 91.06 83 GLN A CA 1
ATOM 665 C C . GLN A 1 83 ? -3.385 -0.761 13.128 1.00 91.06 83 GLN A C 1
ATOM 667 O O . GLN A 1 83 ? -2.846 -0.190 12.180 1.00 91.06 83 GLN A O 1
ATOM 672 N N . LEU A 1 84 ? -2.934 -1.924 13.605 1.00 89.56 84 LEU A N 1
ATOM 673 C CA . LEU A 1 84 ? -1.800 -2.646 13.020 1.00 89.56 84 LEU A CA 1
ATOM 674 C C . LEU A 1 84 ? -2.076 -3.000 11.551 1.00 89.56 84 LEU A C 1
ATOM 676 O O . LEU A 1 84 ? -1.244 -2.779 10.671 1.00 89.56 84 LEU A O 1
ATOM 680 N N . ASN A 1 85 ? -3.280 -3.489 11.251 1.00 85.81 85 ASN A N 1
ATOM 681 C CA . ASN A 1 85 ? -3.660 -3.837 9.887 1.00 85.81 85 ASN A CA 1
ATOM 682 C C . ASN A 1 85 ? -3.695 -2.638 8.930 1.00 85.81 85 ASN A C 1
ATOM 684 O O . ASN A 1 85 ? -3.380 -2.831 7.750 1.00 85.81 85 ASN A O 1
ATOM 688 N N . ALA A 1 86 ? -4.066 -1.451 9.419 1.00 89.56 86 ALA A N 1
ATOM 689 C CA . ALA A 1 86 ? -4.010 -0.202 8.664 1.00 89.56 86 ALA A CA 1
ATOM 690 C C . ALA A 1 86 ? -2.561 0.229 8.388 1.00 89.56 86 ALA A C 1
ATOM 692 O O . ALA A 1 86 ? -2.234 0.521 7.243 1.00 89.56 86 ALA A O 1
ATOM 693 N N . GLN A 1 87 ? -1.673 0.149 9.386 1.00 89.00 87 GLN A N 1
ATOM 694 C CA . GLN A 1 87 ? -0.241 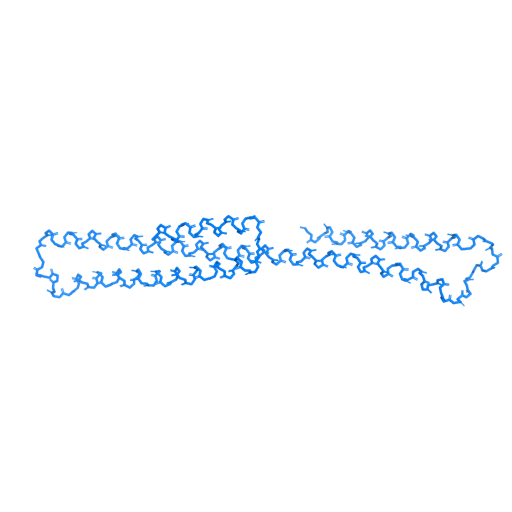0.436 9.204 1.00 89.00 87 GLN A CA 1
ATOM 695 C C . GLN A 1 87 ? 0.406 -0.482 8.157 1.00 89.00 87 GLN A C 1
ATOM 697 O O . GLN A 1 87 ? 1.187 -0.030 7.323 1.00 89.00 87 GLN A O 1
ATOM 702 N N . ILE A 1 88 ? 0.047 -1.772 8.149 1.00 86.31 88 ILE A N 1
ATOM 703 C CA . ILE A 1 88 ? 0.518 -2.701 7.112 1.00 86.31 88 ILE A CA 1
ATOM 704 C C . ILE A 1 88 ? 0.056 -2.249 5.722 1.00 86.31 88 ILE A C 1
ATOM 706 O O . ILE A 1 88 ? 0.846 -2.311 4.784 1.00 86.31 88 ILE A O 1
ATOM 710 N N . LEU A 1 89 ? -1.204 -1.819 5.564 1.00 84.94 89 LEU A N 1
ATOM 711 C CA . LEU A 1 89 ? -1.726 -1.359 4.268 1.00 84.94 89 LEU A CA 1
ATOM 712 C C . LEU A 1 89 ? -0.992 -0.116 3.765 1.00 84.94 89 LEU A C 1
ATOM 714 O O . LEU A 1 89 ? -0.617 -0.081 2.595 1.00 84.94 89 LEU A O 1
ATOM 718 N N . GLU A 1 90 ? -0.737 0.846 4.649 1.00 87.56 90 GLU A N 1
ATOM 719 C CA . GLU A 1 90 ? 0.028 2.059 4.345 1.00 87.56 90 GLU A CA 1
ATOM 720 C C . GLU A 1 90 ? 1.454 1.713 3.878 1.00 87.56 90 GLU A C 1
ATOM 722 O O . GLU A 1 90 ? 1.917 2.167 2.826 1.00 87.56 90 GLU A O 1
ATOM 727 N N . GLN A 1 91 ? 2.141 0.821 4.601 1.00 87.00 91 GLN A N 1
ATOM 728 C CA . GLN A 1 91 ? 3.482 0.365 4.226 1.00 87.00 91 GLN A CA 1
ATOM 729 C C . GLN A 1 91 ? 3.482 -0.375 2.877 1.00 87.00 91 GLN A C 1
ATOM 731 O O . GLN A 1 91 ? 4.400 -0.214 2.060 1.00 87.00 91 GLN A O 1
ATOM 736 N N . LEU A 1 92 ? 2.43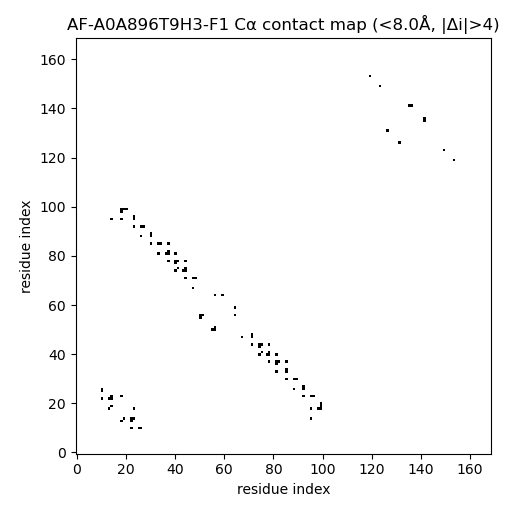4 -1.160 2.613 1.00 85.19 92 LEU A N 1
ATOM 737 C CA . LEU A 1 92 ? 2.229 -1.850 1.343 1.00 85.19 92 LEU A CA 1
ATOM 738 C C . LEU A 1 92 ? 2.059 -0.841 0.195 1.00 85.19 92 LEU A C 1
ATOM 740 O O . LEU A 1 92 ? 2.729 -0.958 -0.833 1.00 85.19 92 LEU A O 1
ATOM 744 N N . ALA A 1 93 ? 1.215 0.178 0.381 1.00 85.25 93 ALA A N 1
ATOM 745 C CA . ALA A 1 93 ? 0.974 1.233 -0.600 1.00 85.25 93 ALA A CA 1
ATOM 746 C C . ALA A 1 93 ? 2.256 2.017 -0.920 1.00 85.25 93 ALA A C 1
ATOM 748 O O . ALA A 1 93 ? 2.578 2.220 -2.095 1.00 85.25 93 ALA A O 1
ATOM 749 N N . GLY A 1 94 ? 3.043 2.375 0.102 1.00 82.69 94 GLY A N 1
ATOM 750 C CA . GLY A 1 94 ? 4.350 3.013 -0.073 1.00 82.69 94 GLY A CA 1
ATOM 751 C C . GLY A 1 94 ? 5.332 2.148 -0.872 1.00 82.69 94 GLY A C 1
ATOM 752 O O . GLY A 1 94 ? 5.958 2.621 -1.823 1.00 82.69 94 GLY A O 1
ATOM 753 N N . THR A 1 95 ? 5.413 0.854 -0.556 1.00 81.88 95 THR A N 1
ATOM 754 C CA . THR A 1 95 ? 6.283 -0.096 -1.272 1.00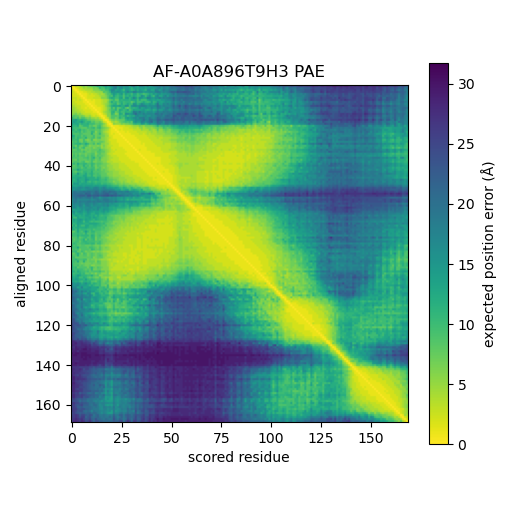 81.88 95 THR A CA 1
ATOM 755 C C . THR A 1 95 ? 5.883 -0.233 -2.741 1.00 81.88 95 THR A C 1
ATOM 757 O O . THR A 1 95 ? 6.737 -0.180 -3.628 1.00 81.88 95 THR A O 1
ATOM 760 N N . TYR A 1 96 ? 4.586 -0.351 -3.030 1.00 77.88 96 TYR A N 1
ATOM 761 C CA . TYR A 1 96 ? 4.112 -0.487 -4.405 1.00 77.88 96 TYR A CA 1
ATOM 762 C C . TYR A 1 96 ? 4.237 0.807 -5.218 1.00 77.88 96 TYR A C 1
ATOM 764 O O . TYR A 1 96 ? 4.556 0.737 -6.407 1.00 77.88 96 TYR A O 1
ATOM 772 N N . ASN A 1 97 ? 4.075 1.983 -4.605 1.00 79.12 97 ASN A N 1
ATOM 773 C CA . ASN A 1 97 ? 4.382 3.258 -5.261 1.00 79.12 97 ASN A CA 1
ATOM 774 C C . ASN A 1 97 ? 5.863 3.348 -5.664 1.00 79.12 97 ASN A C 1
ATOM 776 O O . ASN A 1 97 ? 6.171 3.783 -6.776 1.00 79.12 97 ASN A O 1
ATOM 780 N N . ASN A 1 98 ? 6.775 2.866 -4.815 1.00 78.00 98 ASN A N 1
ATOM 781 C CA . ASN A 1 98 ? 8.201 2.806 -5.142 1.00 78.00 98 ASN A CA 1
ATOM 782 C C . ASN A 1 98 ? 8.484 1.857 -6.315 1.00 78.00 98 ASN A C 1
ATOM 784 O O . ASN A 1 98 ? 9.221 2.220 -7.230 1.00 78.00 98 ASN A O 1
ATOM 788 N N . VAL A 1 99 ? 7.853 0.678 -6.347 1.00 75.38 99 VAL A N 1
ATOM 789 C CA . VAL A 1 99 ? 7.974 -0.266 -7.475 1.00 75.38 99 VAL A CA 1
ATOM 790 C C . VAL A 1 99 ? 7.435 0.337 -8.776 1.00 75.38 99 VAL A C 1
ATOM 792 O O . VAL A 1 99 ? 8.061 0.191 -9.825 1.00 75.38 99 VAL A O 1
ATOM 795 N N . LEU A 1 100 ? 6.299 1.044 -8.733 1.00 71.06 100 LEU A N 1
ATOM 796 C CA . LEU A 1 100 ? 5.752 1.720 -9.912 1.00 71.06 100 LEU A CA 1
ATOM 797 C C . LEU A 1 100 ? 6.714 2.794 -10.440 1.00 71.06 100 LEU A C 1
ATOM 799 O O . LEU A 1 100 ? 6.968 2.846 -11.643 1.00 71.06 100 LEU A O 1
ATOM 803 N N . ASN A 1 101 ? 7.259 3.631 -9.555 1.00 70.31 101 ASN A N 1
ATOM 804 C CA . ASN A 1 101 ? 8.233 4.653 -9.936 1.00 70.31 101 ASN A CA 1
ATOM 805 C C . ASN A 1 101 ? 9.519 4.036 -10.498 1.00 70.31 101 ASN A C 1
ATOM 807 O O . ASN A 1 101 ? 10.065 4.565 -11.466 1.00 70.31 101 ASN A O 1
ATOM 811 N N . ASN A 1 102 ? 9.960 2.894 -9.963 1.00 69.19 102 ASN A N 1
ATOM 812 C CA . ASN A 1 102 ? 11.104 2.167 -10.507 1.00 69.19 102 ASN A CA 1
ATOM 813 C C . ASN A 1 102 ? 10.823 1.666 -11.936 1.00 69.19 102 ASN A C 1
ATOM 815 O O . ASN A 1 102 ? 11.615 1.901 -12.843 1.00 69.19 102 ASN A O 1
ATOM 819 N N . ASN A 1 103 ? 9.634 1.104 -12.179 1.00 68.19 103 ASN A N 1
ATOM 820 C CA . ASN A 1 103 ? 9.215 0.682 -13.522 1.00 68.19 103 ASN A CA 1
ATOM 821 C C . ASN A 1 103 ? 9.114 1.855 -14.519 1.00 68.19 103 ASN A C 1
ATOM 823 O O . ASN A 1 103 ? 9.431 1.699 -15.700 1.00 68.19 103 ASN A O 1
ATOM 827 N N . LEU A 1 104 ? 8.671 3.039 -14.077 1.00 62.44 104 LEU A N 1
ATOM 828 C CA . LEU A 1 104 ? 8.675 4.245 -14.916 1.00 62.44 104 LEU A CA 1
ATOM 829 C C . LEU A 1 104 ? 10.101 4.688 -15.265 1.00 62.44 104 LEU A C 1
ATOM 831 O O . LEU A 1 104 ? 10.362 5.072 -16.408 1.00 62.44 104 LEU A O 1
ATOM 835 N N . ASN A 1 105 ? 11.021 4.606 -14.305 1.00 64.00 105 ASN A N 1
ATOM 836 C CA . ASN A 1 105 ? 12.426 4.928 -14.516 1.00 64.00 105 ASN A CA 1
ATOM 837 C C . ASN A 1 105 ? 13.104 3.937 -15.488 1.00 64.00 105 ASN A C 1
ATOM 839 O O . ASN A 1 105 ? 13.810 4.360 -16.406 1.00 64.00 105 ASN A O 1
ATOM 843 N N . ASP A 1 106 ? 12.813 2.639 -15.387 1.00 64.88 106 ASP A N 1
ATOM 844 C CA . ASP A 1 106 ? 13.309 1.620 -16.326 1.00 64.88 106 ASP A CA 1
ATOM 845 C C . ASP A 1 106 ? 12.819 1.856 -17.769 1.00 64.88 106 ASP A C 1
ATOM 847 O O . ASP A 1 106 ? 13.601 1.809 -18.729 1.00 64.88 106 ASP A O 1
ATOM 851 N N . ASN A 1 107 ? 11.542 2.210 -17.950 1.00 65.81 107 ASN A N 1
ATOM 852 C CA . ASN A 1 107 ? 11.001 2.519 -19.278 1.00 65.81 107 ASN A CA 1
ATOM 853 C C . ASN A 1 107 ? 11.609 3.795 -19.890 1.00 65.81 107 ASN A C 1
ATOM 855 O O . ASN A 1 107 ? 11.905 3.816 -21.088 1.00 65.81 107 ASN A O 1
ATOM 859 N N . MET A 1 108 ? 11.850 4.841 -19.090 1.00 68.06 108 MET A N 1
ATOM 860 C CA . MET A 1 108 ? 12.550 6.049 -19.557 1.00 68.06 108 MET A CA 1
ATOM 861 C C . MET A 1 108 ? 13.978 5.738 -20.021 1.00 68.06 108 MET A C 1
ATOM 863 O O . MET A 1 108 ? 14.439 6.270 -21.037 1.00 68.06 108 MET A O 1
ATOM 867 N N . THR A 1 109 ? 14.659 4.826 -19.327 1.00 67.50 109 THR A N 1
ATOM 868 C CA . THR A 1 109 ? 16.006 4.374 -19.695 1.00 67.50 109 THR A CA 1
ATOM 869 C C . THR A 1 109 ? 15.997 3.667 -21.056 1.00 67.50 109 THR A C 1
ATOM 871 O O . THR A 1 109 ? 16.867 3.918 -21.890 1.00 67.50 109 THR A O 1
ATOM 874 N N . THR A 1 110 ? 14.958 2.877 -21.346 1.00 72.50 110 THR A N 1
ATOM 875 C CA . THR A 1 110 ? 14.791 2.180 -22.636 1.00 72.50 110 THR A CA 1
ATOM 876 C C . THR A 1 110 ? 14.609 3.150 -23.808 1.00 72.50 110 THR A C 1
ATOM 878 O O . THR A 1 110 ? 15.307 3.036 -24.819 1.00 72.50 110 THR A O 1
ATOM 881 N N . LEU A 1 111 ? 13.720 4.142 -23.678 1.00 74.50 111 LEU A N 1
ATOM 882 C CA . LEU A 1 111 ? 13.516 5.152 -24.726 1.00 74.50 111 LEU A CA 1
ATOM 883 C C . LEU A 1 111 ? 14.784 5.987 -24.958 1.00 74.50 111 LEU A C 1
ATOM 885 O O . LEU A 1 111 ? 15.137 6.282 -26.100 1.00 74.50 111 LEU A O 1
ATOM 889 N N . THR A 1 112 ? 15.502 6.315 -23.882 1.00 77.94 112 THR A N 1
ATOM 890 C CA . THR A 1 112 ? 16.763 7.062 -23.954 1.00 77.94 112 THR A CA 1
ATOM 891 C C . THR A 1 112 ? 17.832 6.279 -24.721 1.00 77.94 112 THR A C 1
ATOM 893 O O . THR A 1 112 ? 18.505 6.8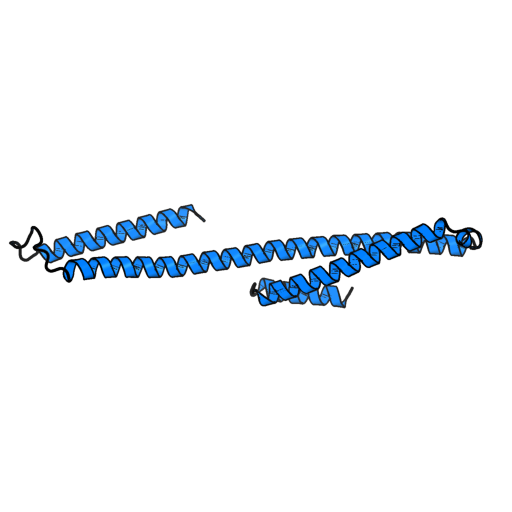55 -25.574 1.00 77.94 112 THR A O 1
ATOM 896 N N . ILE A 1 113 ? 17.952 4.964 -24.497 1.00 74.12 113 ILE A N 1
ATOM 897 C CA . ILE A 1 113 ? 18.877 4.099 -25.250 1.00 74.12 113 ILE A CA 1
ATOM 898 C C . ILE A 1 113 ? 18.560 4.145 -26.750 1.00 74.12 113 IL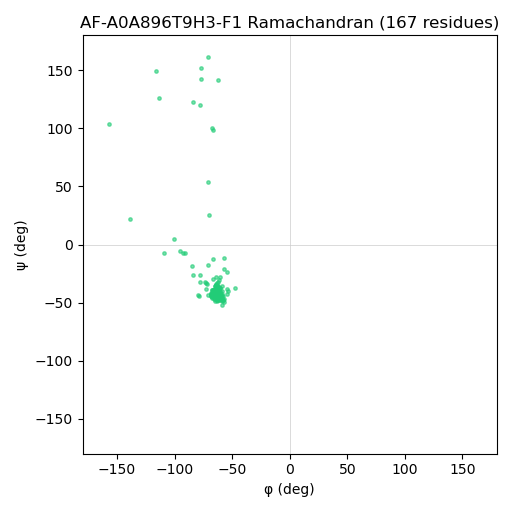E A C 1
ATOM 900 O O . ILE A 1 113 ? 19.460 4.375 -27.558 1.00 74.12 113 ILE A O 1
ATOM 904 N N . VAL A 1 114 ? 17.289 3.984 -27.134 1.00 79.75 114 VAL A N 1
ATOM 905 C CA . VAL A 1 114 ? 16.872 4.047 -28.547 1.00 79.75 114 VAL A CA 1
ATOM 906 C C . VAL A 1 114 ? 17.171 5.421 -29.150 1.00 79.75 114 VAL A C 1
ATOM 908 O O . VAL A 1 114 ? 17.726 5.507 -30.246 1.00 79.75 114 VAL A O 1
ATOM 911 N N . SER A 1 115 ? 16.869 6.499 -28.423 1.00 82.94 115 SER A N 1
ATOM 912 C CA . SER A 1 115 ? 17.126 7.869 -28.876 1.00 82.94 115 SER A CA 1
ATOM 913 C C . SER A 1 115 ? 18.617 8.146 -29.093 1.00 82.94 115 SER A C 1
ATOM 915 O O . SER A 1 115 ? 18.975 8.783 -30.080 1.00 82.94 115 SER A O 1
ATOM 917 N N . VAL A 1 116 ? 19.495 7.670 -28.205 1.00 79.31 116 VAL A N 1
ATOM 918 C CA . VAL A 1 116 ? 20.954 7.840 -28.335 1.00 79.31 116 VAL A CA 1
ATOM 919 C C . VAL A 1 116 ? 21.499 7.050 -29.525 1.00 79.31 116 VAL A C 1
ATOM 921 O O . VAL A 1 116 ? 22.317 7.573 -30.284 1.00 79.31 116 VAL A O 1
ATOM 924 N N . LEU A 1 117 ? 21.025 5.817 -29.734 1.00 76.12 117 LEU A N 1
ATOM 925 C CA . LEU A 1 117 ? 21.412 5.009 -30.895 1.00 76.12 117 LEU A CA 1
ATOM 926 C C . LEU A 1 117 ? 21.032 5.709 -32.209 1.00 76.12 117 LEU A C 1
ATOM 928 O O . LEU A 1 117 ? 21.869 5.819 -33.108 1.00 76.12 117 LEU A O 1
ATOM 932 N N . LEU A 1 118 ? 19.806 6.238 -32.295 1.00 80.00 118 LEU A N 1
ATOM 933 C CA . LEU A 1 118 ? 19.329 6.993 -33.456 1.00 80.00 118 LEU A CA 1
ATOM 934 C C . LEU A 1 118 ? 20.097 8.303 -33.660 1.00 80.00 118 LEU A C 1
ATOM 936 O O . LEU A 1 118 ? 20.448 8.622 -34.792 1.00 80.00 118 LEU A O 1
ATOM 940 N N . ALA A 1 119 ? 20.402 9.041 -32.588 1.00 81.81 119 ALA A N 1
ATOM 941 C CA . ALA A 1 119 ? 21.188 10.270 -32.671 1.00 81.81 119 ALA A CA 1
ATOM 942 C C . ALA A 1 119 ? 22.602 10.000 -33.208 1.00 81.81 119 ALA A C 1
ATOM 944 O O . ALA A 1 119 ? 23.071 10.717 -34.088 1.00 81.81 119 ALA A O 1
ATOM 945 N N . GLY A 1 120 ? 23.259 8.932 -32.744 1.00 75.75 120 GLY A N 1
ATOM 946 C CA . GLY A 1 120 ? 24.561 8.521 -33.270 1.00 75.75 120 GLY A CA 1
ATOM 947 C C . GLY A 1 120 ? 24.513 8.181 -34.762 1.00 75.75 120 GLY A C 1
ATOM 948 O O . GLY A 1 120 ? 25.369 8.630 -35.524 1.00 75.75 120 GLY A O 1
ATOM 949 N N . LEU A 1 121 ? 23.480 7.456 -35.199 1.00 77.00 121 LEU A N 1
ATOM 950 C CA . LEU A 1 121 ? 23.272 7.141 -36.614 1.00 77.00 121 LEU A CA 1
ATOM 951 C C . LEU A 1 121 ? 23.019 8.410 -37.446 1.00 77.00 121 LEU A C 1
ATOM 953 O O . LEU A 1 121 ? 23.630 8.578 -38.500 1.00 77.00 121 LEU A O 1
ATOM 957 N N . ALA A 1 122 ? 22.199 9.335 -36.939 1.00 82.06 122 ALA A N 1
ATOM 958 C CA . ALA A 1 122 ? 21.912 10.613 -37.582 1.00 82.06 122 ALA A CA 1
ATOM 959 C C . ALA A 1 122 ? 23.175 11.469 -37.763 1.00 82.06 122 ALA A C 1
ATOM 961 O O . ALA A 1 122 ? 23.382 12.015 -38.843 1.00 82.06 122 ALA A O 1
ATOM 962 N N . VAL A 1 123 ? 24.051 11.534 -36.752 1.00 79.69 123 VAL A N 1
ATOM 963 C CA . VAL A 1 123 ? 25.335 12.253 -36.827 1.00 79.69 123 VAL A CA 1
ATOM 964 C C . VAL A 1 123 ? 26.210 11.687 -37.943 1.00 79.69 123 VAL A C 1
ATOM 966 O O . VAL A 1 123 ? 26.693 12.451 -38.776 1.00 79.69 123 VAL A O 1
ATOM 969 N N . ILE A 1 124 ? 26.363 10.360 -38.016 1.00 71.62 124 ILE A N 1
ATOM 970 C CA . ILE A 1 124 ? 27.144 9.703 -39.075 1.00 71.62 124 ILE A CA 1
ATOM 971 C C . ILE A 1 124 ? 26.553 10.052 -40.445 1.00 71.62 124 ILE A C 1
ATOM 973 O O . ILE A 1 124 ? 27.264 10.564 -41.306 1.00 71.62 124 ILE A O 1
ATOM 977 N N . THR A 1 125 ? 25.244 9.861 -40.639 1.00 74.12 125 THR A N 1
ATOM 978 C CA . THR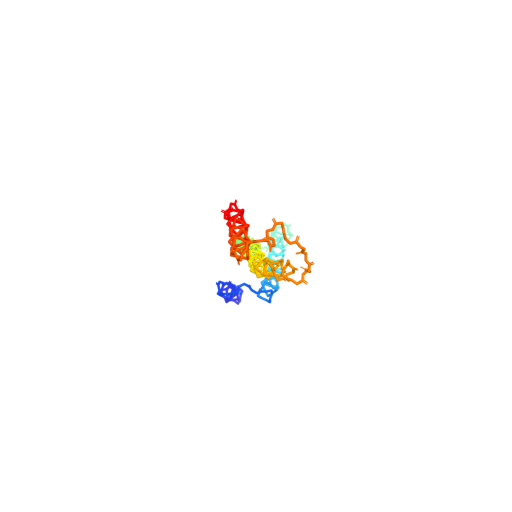 A 1 125 ? 24.585 10.187 -41.917 1.00 74.12 125 THR A CA 1
ATOM 979 C C . THR A 1 125 ? 24.649 11.677 -42.260 1.00 74.12 125 THR A C 1
ATOM 981 O O . THR A 1 125 ? 24.787 12.027 -43.428 1.00 74.12 125 THR A O 1
ATOM 984 N N . GLY A 1 126 ? 24.611 12.557 -41.256 1.00 76.38 126 GLY A N 1
ATOM 985 C CA . GLY A 1 126 ? 24.715 14.003 -41.415 1.00 76.38 126 GLY A CA 1
ATOM 986 C C . GLY A 1 126 ? 26.092 14.430 -41.913 1.00 76.38 126 GLY A C 1
ATOM 987 O O . GLY A 1 126 ? 26.172 15.230 -42.838 1.00 76.38 126 GLY A O 1
ATOM 988 N N . PHE A 1 127 ? 27.171 13.840 -41.391 1.00 69.56 127 PHE A N 1
ATOM 989 C CA . PHE A 1 127 ? 28.528 14.100 -41.886 1.00 69.56 127 PHE A CA 1
ATOM 990 C C . PHE A 1 127 ? 28.735 13.648 -43.338 1.00 69.56 127 PHE A C 1
ATOM 992 O O . PHE A 1 127 ? 29.443 14.325 -44.075 1.00 69.56 127 PHE A O 1
ATOM 999 N N . PHE A 1 128 ? 28.102 12.550 -43.766 1.00 66.75 128 PHE A N 1
ATOM 1000 C CA . PHE A 1 128 ? 28.132 12.111 -45.170 1.00 66.75 128 PHE A CA 1
ATOM 1001 C C . PHE A 1 128 ? 27.192 12.917 -46.082 1.00 66.75 128 PHE A C 1
ATOM 1003 O O . PHE A 1 128 ? 27.440 13.009 -47.282 1.00 66.75 128 PHE A O 1
ATOM 1010 N N . GLY A 1 129 ? 26.116 13.490 -45.535 1.00 63.22 129 GLY A N 1
ATOM 1011 C CA . GLY A 1 129 ? 25.166 14.333 -46.268 1.00 63.22 129 GLY A CA 1
ATOM 1012 C C . GLY A 1 129 ? 25.602 15.795 -46.394 1.00 63.22 129 GLY A C 1
ATOM 1013 O O . GLY A 1 129 ? 25.215 16.478 -47.343 1.00 63.22 129 GLY A O 1
ATOM 1014 N N . MET A 1 130 ? 26.425 16.290 -45.468 1.00 65.56 130 MET A N 1
ATOM 1015 C CA . MET A 1 130 ? 27.073 17.589 -45.594 1.00 65.56 130 MET A CA 1
ATOM 1016 C C . MET A 1 130 ? 28.250 17.438 -46.559 1.00 65.56 130 MET A C 1
ATOM 1018 O O . MET A 1 130 ? 29.166 16.663 -46.314 1.00 65.56 130 MET A O 1
ATOM 1022 N N . ASN A 1 131 ? 28.223 18.186 -47.661 1.00 59.06 131 ASN A N 1
ATOM 1023 C CA . ASN A 1 131 ? 29.232 18.180 -48.726 1.00 59.06 131 ASN A CA 1
ATOM 1024 C C . ASN A 1 131 ? 30.551 18.844 -48.249 1.00 59.06 131 ASN A C 1
ATOM 1026 O O . ASN A 1 131 ? 31.016 19.834 -48.810 1.00 59.06 131 ASN A O 1
ATOM 1030 N N . VAL A 1 132 ? 31.097 18.373 -47.123 1.00 58.22 132 VAL A N 1
ATOM 1031 C CA . VAL A 1 132 ? 32.273 18.920 -46.446 1.00 58.22 132 VAL A CA 1
ATOM 1032 C C . VAL A 1 132 ? 33.517 18.338 -47.115 1.00 58.22 132 VAL A C 1
ATOM 1034 O O . VAL A 1 132 ? 33.675 17.114 -47.134 1.00 58.22 132 VAL A O 1
ATOM 1037 N N . PRO A 1 133 ? 34.430 19.170 -47.645 1.00 57.66 133 PRO A N 1
ATOM 1038 C CA . PRO A 1 133 ? 35.706 18.695 -48.154 1.00 57.66 133 PRO A CA 1
ATOM 1039 C C . PRO A 1 133 ? 36.534 18.170 -46.977 1.00 57.66 133 PRO A C 1
ATOM 1041 O O . PRO A 1 133 ? 37.126 18.926 -46.209 1.00 57.66 133 PRO A O 1
ATOM 1044 N N . LEU A 1 134 ? 36.523 16.851 -46.801 1.00 58.97 134 LEU A N 1
ATOM 1045 C CA . LEU A 1 134 ? 37.305 16.159 -45.785 1.00 58.97 134 LEU A CA 1
ATOM 1046 C C . LEU A 1 134 ? 38.807 16.391 -46.041 1.00 58.97 134 LEU A C 1
ATOM 1048 O O . LEU A 1 134 ? 39.233 16.337 -47.196 1.00 58.97 134 LEU A O 1
ATOM 1052 N N . PRO A 1 135 ? 39.645 16.574 -45.005 1.00 51.28 135 PRO A N 1
ATOM 1053 C CA . PRO A 1 135 ? 41.084 16.846 -45.145 1.00 51.28 135 PRO A CA 1
ATOM 1054 C C . PRO A 1 135 ? 41.923 15.650 -45.664 1.00 51.28 135 PRO A C 1
ATOM 1056 O O . PRO A 1 135 ? 43.123 15.572 -45.424 1.00 51.28 135 PRO A O 1
ATOM 1059 N N . LEU A 1 136 ? 41.304 14.719 -46.398 1.00 51.09 136 LEU A N 1
ATOM 1060 C CA . LEU A 1 136 ? 41.887 13.512 -46.992 1.00 51.09 136 LEU A CA 1
ATOM 1061 C C . LEU A 1 136 ? 41.357 13.244 -48.420 1.00 51.09 136 LEU A C 1
ATOM 1063 O O . LEU A 1 136 ? 41.433 12.121 -48.912 1.00 51.09 136 LEU A O 1
ATOM 1067 N N . THR A 1 137 ? 40.843 14.254 -49.127 1.00 53.62 137 THR A N 1
ATOM 1068 C CA . THR A 1 137 ? 40.308 14.124 -50.504 1.00 53.62 137 THR A CA 1
ATOM 1069 C C . THR A 1 137 ? 41.296 13.561 -51.539 1.00 53.62 137 THR A C 1
ATOM 1071 O O . THR A 1 137 ? 40.875 13.186 -52.631 1.00 53.62 137 THR A O 1
ATOM 1074 N N . HIS A 1 138 ? 42.590 13.449 -51.214 1.00 55.09 138 HIS A N 1
ATOM 1075 C CA . HIS A 1 138 ? 43.626 12.924 -52.109 1.00 55.09 138 HIS A CA 1
ATOM 1076 C C . HIS A 1 138 ? 43.967 11.428 -51.945 1.00 55.09 138 HIS A C 1
ATOM 1078 O O . HIS A 1 138 ? 44.724 10.906 -52.764 1.00 55.09 138 HIS A O 1
ATOM 1084 N N . GLN A 1 139 ? 43.414 10.715 -50.953 1.00 55.84 139 GLN A N 1
ATOM 1085 C CA . GLN A 1 139 ? 43.585 9.260 -50.812 1.00 55.84 139 GLN A CA 1
ATOM 1086 C C . GLN A 1 139 ? 42.258 8.525 -51.034 1.00 55.84 139 GLN A C 1
ATOM 1088 O O . GLN A 1 139 ? 41.272 8.795 -50.352 1.00 55.84 139 GLN A O 1
ATOM 1093 N N . LYS A 1 140 ? 42.250 7.548 -51.955 1.00 57.75 140 LYS A N 1
ATOM 1094 C CA . LYS A 1 140 ? 41.080 6.701 -52.275 1.00 57.75 140 LYS A CA 1
ATOM 1095 C C . LYS A 1 140 ? 40.475 5.995 -51.048 1.00 57.75 140 LYS A C 1
ATOM 1097 O O . LYS A 1 140 ? 39.282 5.708 -51.052 1.00 57.75 140 LYS A O 1
ATOM 1102 N N . ASP A 1 141 ? 41.262 5.800 -49.989 1.00 60.94 141 ASP A N 1
ATOM 1103 C CA . ASP A 1 141 ? 40.866 5.059 -48.783 1.00 60.94 141 ASP A CA 1
ATOM 1104 C C . ASP A 1 141 ? 40.450 5.962 -47.605 1.00 60.94 141 ASP A C 1
ATOM 1106 O O . ASP A 1 141 ? 40.143 5.473 -46.518 1.00 60.94 141 ASP A O 1
ATOM 1110 N N . ALA A 1 142 ? 40.395 7.285 -47.802 1.00 62.78 142 ALA A N 1
ATOM 1111 C CA . ALA A 1 142 ? 40.015 8.258 -46.775 1.00 62.78 142 ALA A CA 1
ATOM 1112 C C . ALA A 1 142 ? 38.658 7.954 -46.123 1.00 62.78 142 ALA A C 1
ATOM 1114 O O . ALA A 1 142 ? 38.497 8.093 -44.911 1.00 62.78 142 ALA A O 1
ATOM 1115 N N . TRP A 1 143 ? 37.695 7.488 -46.924 1.00 62.12 143 TRP A N 1
ATOM 1116 C CA . TRP A 1 143 ? 36.353 7.149 -46.452 1.00 62.12 143 TRP A CA 1
ATOM 1117 C C . TRP A 1 143 ? 36.373 6.004 -45.421 1.00 62.12 143 TRP A C 1
ATOM 1119 O O . TRP A 1 143 ? 35.595 6.029 -44.470 1.00 62.12 143 TRP A O 1
ATOM 1129 N N . VAL A 1 144 ? 37.312 5.054 -45.539 1.00 68.88 144 VAL A N 1
ATOM 1130 C CA . VAL A 1 144 ? 37.444 3.910 -44.620 1.00 68.88 144 VAL A CA 1
ATOM 1131 C C . VAL A 1 144 ? 37.950 4.374 -43.257 1.00 68.88 144 VAL A C 1
ATOM 1133 O O . VAL A 1 144 ? 37.407 3.973 -42.229 1.00 68.88 144 VAL A O 1
ATOM 1136 N N . TRP A 1 145 ? 38.947 5.262 -43.235 1.00 69.56 145 TRP A N 1
ATOM 1137 C CA . TRP A 1 145 ? 39.484 5.829 -41.994 1.00 69.56 145 TRP A CA 1
ATOM 1138 C C . TRP A 1 145 ? 38.458 6.687 -41.253 1.00 69.56 145 TRP A C 1
ATOM 1140 O O . TRP A 1 145 ? 38.372 6.621 -40.028 1.00 69.56 145 TRP A O 1
ATOM 1150 N N . ILE A 1 146 ? 37.642 7.444 -41.988 1.00 71.06 146 ILE A N 1
ATOM 1151 C CA . ILE A 1 146 ? 36.571 8.271 -41.419 1.00 71.06 146 ILE A CA 1
ATOM 1152 C C . ILE A 1 146 ? 35.470 7.393 -40.822 1.00 71.06 146 ILE A C 1
ATOM 1154 O O . ILE A 1 146 ? 35.049 7.625 -39.691 1.00 71.06 146 ILE A O 1
ATOM 1158 N N . ILE A 1 147 ? 35.046 6.345 -41.535 1.00 73.25 147 ILE A N 1
ATOM 1159 C CA . ILE A 1 147 ? 34.077 5.375 -41.008 1.00 73.25 147 ILE A CA 1
ATOM 1160 C C . ILE A 1 147 ? 34.631 4.675 -39.772 1.00 73.25 147 ILE A C 1
ATOM 1162 O O . ILE A 1 147 ? 33.923 4.565 -38.773 1.00 73.25 147 ILE A O 1
ATOM 1166 N N . GLY A 1 148 ? 35.899 4.264 -39.805 1.00 79.31 148 GLY A N 1
ATOM 1167 C CA . GLY A 1 148 ? 36.580 3.677 -38.656 1.00 79.31 148 GLY A CA 1
ATOM 1168 C C . GLY A 1 148 ? 36.570 4.613 -37.446 1.00 79.31 148 GLY A C 1
ATOM 1169 O O . GLY A 1 148 ? 36.149 4.209 -36.364 1.00 79.31 148 GLY A O 1
ATOM 1170 N N . ALA A 1 149 ? 36.946 5.880 -37.632 1.00 79.06 149 ALA A N 1
ATOM 1171 C CA . ALA A 1 149 ? 36.936 6.883 -36.570 1.00 79.06 149 ALA A CA 1
ATOM 1172 C C . ALA A 1 149 ? 35.522 7.140 -36.021 1.00 79.06 149 ALA A C 1
ATOM 1174 O O . ALA A 1 149 ? 35.344 7.188 -34.806 1.00 79.06 149 ALA A O 1
ATOM 1175 N N . CYS A 1 150 ? 34.504 7.235 -36.882 1.00 74.12 150 CYS A N 1
ATOM 1176 C CA . CYS A 1 150 ? 33.108 7.401 -36.470 1.00 74.12 150 CYS A CA 1
ATOM 1177 C C . CYS A 1 150 ? 32.583 6.203 -35.672 1.00 74.12 150 CYS A C 1
ATOM 1179 O O . CYS A 1 150 ? 31.936 6.396 -34.643 1.00 74.12 150 CYS A O 1
ATOM 1181 N N . ILE A 1 151 ? 32.878 4.976 -36.108 1.00 80.06 151 ILE A N 1
ATOM 1182 C CA . ILE A 1 151 ? 32.486 3.757 -35.390 1.00 80.06 151 ILE A CA 1
ATOM 1183 C C . ILE A 1 151 ? 33.179 3.702 -34.026 1.00 80.06 151 ILE A C 1
ATOM 1185 O O . ILE A 1 151 ? 32.531 3.396 -33.028 1.00 80.06 151 ILE A O 1
ATOM 1189 N N . ILE A 1 152 ? 34.467 4.049 -33.953 1.00 84.06 152 ILE A N 1
ATOM 1190 C CA . ILE A 1 152 ? 35.220 4.091 -32.692 1.00 84.06 152 ILE A CA 1
ATOM 1191 C C . ILE A 1 152 ? 34.626 5.129 -31.736 1.00 84.06 152 ILE A C 1
ATOM 1193 O O . ILE A 1 152 ? 34.428 4.829 -30.560 1.00 84.06 152 ILE A O 1
ATOM 1197 N N . LEU A 1 153 ? 34.302 6.327 -32.227 1.00 80.44 153 LEU A N 1
ATOM 1198 C CA . LEU A 1 153 ? 33.722 7.401 -31.417 1.00 80.44 153 LEU A CA 1
ATOM 1199 C C . LEU A 1 153 ? 32.319 7.017 -30.922 1.00 80.44 153 LEU A C 1
ATOM 1201 O O . LEU A 1 153 ? 32.000 7.221 -29.753 1.00 80.44 153 LEU A O 1
ATOM 1205 N N . TRP A 1 154 ? 31.515 6.374 -31.773 1.00 80.50 154 TRP A N 1
ATOM 1206 C CA . TRP A 1 154 ? 30.202 5.845 -31.407 1.00 80.50 154 TRP A CA 1
ATOM 1207 C C . TRP A 1 154 ? 30.292 4.728 -30.360 1.00 80.50 154 TRP A C 1
ATOM 1209 O O . TRP A 1 154 ? 29.569 4.763 -29.365 1.00 80.50 154 TRP A O 1
ATOM 1219 N N . LEU A 1 155 ? 31.218 3.777 -30.529 1.00 82.56 155 LEU A N 1
ATOM 1220 C CA . LEU A 1 155 ? 31.470 2.709 -29.557 1.00 82.56 155 LEU A CA 1
ATOM 1221 C C . LEU A 1 155 ? 31.971 3.262 -28.219 1.00 82.56 155 LEU A C 1
ATOM 1223 O O . LEU A 1 155 ? 31.512 2.807 -27.173 1.00 82.56 155 LEU A O 1
ATOM 1227 N N . LEU A 1 156 ? 32.854 4.265 -28.235 1.00 84.44 156 LEU A N 1
ATOM 1228 C CA . LEU A 1 156 ? 33.304 4.968 -27.030 1.00 84.44 156 LEU A CA 1
ATOM 1229 C C . LEU A 1 156 ? 32.142 5.655 -26.317 1.00 84.44 156 LEU A C 1
ATOM 1231 O O . LEU A 1 156 ? 32.017 5.521 -25.102 1.00 84.44 156 LEU A O 1
ATOM 1235 N N . TYR A 1 157 ? 31.272 6.347 -27.056 1.00 80.31 157 TYR A N 1
ATOM 1236 C CA . TYR A 1 157 ? 30.108 7.029 -26.493 1.00 80.31 157 TYR A CA 1
ATOM 1237 C C . TYR A 1 157 ? 29.106 6.032 -25.895 1.00 80.31 157 TYR A C 1
ATOM 1239 O O . TYR A 1 157 ? 28.643 6.212 -24.770 1.00 80.31 157 TYR A O 1
ATOM 1247 N N . ALA A 1 158 ? 28.831 4.933 -26.603 1.00 78.38 158 ALA A N 1
ATOM 1248 C CA . ALA A 1 158 ? 27.972 3.851 -26.129 1.00 78.38 158 ALA A CA 1
ATOM 1249 C C . ALA A 1 158 ? 28.552 3.146 -24.888 1.00 78.38 158 ALA A C 1
ATOM 1251 O O . ALA A 1 158 ? 27.811 2.827 -23.955 1.00 78.38 158 ALA A O 1
ATOM 1252 N N . ALA A 1 159 ? 29.871 2.936 -24.843 1.00 81.44 159 ALA A N 1
ATOM 1253 C CA . ALA A 1 159 ? 30.565 2.351 -23.699 1.00 81.44 159 ALA A CA 1
ATOM 1254 C C . ALA A 1 159 ? 30.560 3.287 -22.480 1.00 81.44 159 ALA A C 1
ATOM 1256 O O . ALA A 1 159 ? 30.248 2.838 -21.379 1.00 81.44 159 ALA A O 1
ATOM 1257 N N . LEU A 1 160 ? 30.829 4.586 -22.670 1.00 82.25 160 LEU A N 1
ATOM 1258 C CA . LEU A 1 160 ? 30.723 5.609 -21.621 1.00 82.25 160 LEU A CA 1
ATOM 1259 C C . LEU A 1 160 ? 29.304 5.683 -21.060 1.00 82.25 160 LEU A C 1
ATOM 1261 O O . LEU A 1 160 ? 29.117 5.720 -19.847 1.00 82.25 160 LEU A O 1
ATOM 1265 N N . PHE A 1 161 ? 28.303 5.654 -21.936 1.00 74.06 161 PHE A N 1
ATOM 1266 C CA . PHE A 1 161 ? 26.901 5.694 -21.544 1.00 74.06 161 PHE A CA 1
ATOM 1267 C C . PHE A 1 161 ? 26.493 4.449 -20.742 1.00 74.06 161 PHE A C 1
ATOM 1269 O O . PHE A 1 161 ? 25.906 4.580 -19.666 1.00 74.06 161 PHE A O 1
ATOM 1276 N N . ARG A 1 162 ? 26.886 3.244 -21.192 1.00 76.69 162 ARG A N 1
ATOM 1277 C CA . ARG A 1 162 ? 26.716 2.005 -20.409 1.00 76.69 162 ARG A CA 1
ATOM 1278 C C . ARG A 1 162 ? 27.429 2.072 -19.060 1.00 76.69 162 ARG A C 1
ATOM 1280 O O . ARG A 1 162 ? 26.851 1.654 -18.064 1.00 76.69 162 ARG A O 1
ATOM 1287 N N . TYR A 1 163 ? 28.653 2.593 -19.015 1.00 77.75 163 TYR A N 1
ATOM 1288 C CA . TYR A 1 163 ? 29.429 2.715 -17.780 1.00 77.75 163 TYR A CA 1
ATOM 1289 C C . TYR A 1 163 ? 28.781 3.684 -16.779 1.00 77.75 163 TYR A C 1
ATOM 1291 O O . TYR A 1 163 ? 28.724 3.388 -15.589 1.00 77.75 163 TYR A O 1
ATOM 1299 N N . ILE A 1 164 ? 28.241 4.814 -17.245 1.00 72.88 164 ILE A N 1
ATOM 1300 C CA . ILE A 1 164 ? 27.541 5.791 -16.396 1.00 72.88 164 ILE A CA 1
ATOM 1301 C C . ILE A 1 164 ? 26.237 5.208 -15.836 1.00 72.88 164 ILE A C 1
ATOM 1303 O O . ILE A 1 164 ? 25.946 5.395 -14.656 1.00 72.88 164 ILE A O 1
ATOM 1307 N N . ILE A 1 165 ? 25.469 4.484 -16.654 1.00 66.56 165 ILE A N 1
ATOM 1308 C CA . ILE A 1 165 ? 24.228 3.827 -16.217 1.00 66.56 165 ILE A CA 1
ATOM 1309 C C . ILE A 1 165 ? 24.516 2.673 -15.253 1.00 66.56 165 ILE A C 1
ATOM 1311 O O . ILE A 1 165 ? 23.863 2.576 -14.219 1.00 66.56 165 ILE A O 1
ATOM 1315 N N . GLY A 1 166 ? 25.539 1.857 -15.524 1.00 62.94 166 GLY A N 1
ATOM 1316 C CA . GLY A 1 166 ? 25.957 0.762 -14.642 1.00 62.94 166 GLY A CA 1
ATOM 1317 C C . GLY A 1 166 ? 26.528 1.216 -13.294 1.00 62.94 166 GLY A C 1
ATOM 1318 O O . GLY A 1 166 ? 26.677 0.398 -12.398 1.00 62.94 166 GLY A O 1
ATOM 1319 N N . ARG A 1 167 ? 26.836 2.509 -13.131 1.00 57.00 167 ARG A N 1
ATOM 1320 C CA . ARG A 1 167 ? 27.242 3.116 -11.852 1.00 57.00 167 ARG A CA 1
ATOM 1321 C C . ARG A 1 167 ? 26.076 3.713 -11.055 1.00 57.00 167 ARG A C 1
ATOM 1323 O O . ARG A 1 167 ? 26.309 4.223 -9.963 1.00 57.00 167 ARG A O 1
ATOM 1330 N N . ARG A 1 168 ? 24.872 3.755 -11.638 1.00 49.19 168 ARG A N 1
ATOM 1331 C CA . ARG A 1 168 ? 23.665 4.373 -11.063 1.00 49.19 168 ARG A CA 1
ATOM 1332 C C . ARG A 1 168 ? 22.596 3.366 -10.621 1.00 49.19 168 ARG A C 1
ATOM 1334 O O . ARG A 1 168 ? 21.623 3.806 -10.015 1.00 49.19 168 ARG A O 1
ATOM 1341 N N . GLN A 1 169 ? 22.770 2.078 -10.920 1.00 44.69 169 GLN A N 1
ATOM 1342 C CA . GLN A 1 169 ? 22.065 0.976 -10.251 1.00 44.69 169 GLN A CA 1
ATOM 1343 C C . GLN A 1 169 ? 22.899 0.479 -9.072 1.00 44.69 169 GLN A C 1
ATOM 1345 O O . GLN A 1 169 ? 22.280 0.065 -8.071 1.00 44.69 169 GLN A O 1
#

Organism: Lactococcus lactis subsp. cremoris (NCBI:txid1359)

Mean predicted aligned error: 13.66 Å

Secondary structure (DSSP, 8-state):
-HHHHHHHHHHHHHHHH---HHHHHHHHHHHHHHHHHHHHHHHHHHHHHHHHHSTTGGGS-HHHHHHHHHHHHHHHHHHHHHHHHHHHHHHHHHHHHHHHHHHHHHHHHHHHHHHHHHHHHHHHHHHHHS----TTTT-TTHHHHHHHHHHHHHHHHHHHHHHHHHTT-